Protein AF-A0A2P4SRF9-F1 (afdb_monomer)

Foldseek 3Di:
DDFDDDPQATWDDPDPFKIKTFDAWDDWDQDPVRFIKTKTKIFIDGNVNVVDVVDDDDDDPPDPPRDIDIDIDTPVCCCVGHVVNVPPPDCPPDPPPPDDDPDPDPPPPDPVNVVVVVVVVVVVVVVVVCCVVVVPDPPPPDDD

Sequence (144 aa):
MVNERREGGLLVHLGPQLQAYPQELLRQRRGPDGTPEYLVRWRVVGAEERAVDSGGGGGSSAGLRSESVAMWLSAEEVRAGCPALLGGGEQVGTQVKEERAPGPPPAPPDEASLLEMKADVGSLVRRAGRQLAGGGTPASSVLN

Organism: Bambusicola thoracicus (NCBI:txid9083)

InterPro domains:
  IPR045093 Cullin [PTHR22771] (1-144)
  IPR055486 CUL7/CUL9, N-terminal domain [PF23168] (6-94)

Solvent-accessible surface area (backbone atoms only — not comparable to full-atom values): 9146 Å² total; per-residue (Å²): 136,85,64,58,78,62,94,69,31,45,36,42,74,81,48,101,51,32,37,29,39,73,72,46,72,77,48,77,48,68,45,99,87,66,48,55,28,35,31,35,33,24,44,46,45,48,56,71,65,59,57,54,80,75,51,93,75,97,74,77,100,72,77,80,74,69,52,66,51,74,47,79,36,46,56,65,54,41,55,74,30,33,42,64,66,72,69,65,82,80,75,91,72,70,85,73,82,69,85,67,73,93,62,76,73,79,73,75,80,50,72,66,62,53,50,50,52,50,53,50,51,53,50,50,54,53,50,52,50,48,53,64,72,59,63,68,69,86,77,78,87,77,90,133

Secondary structure (DSSP, 8-state):
----EETTEE-EEEETTEEEEEEEEEEEEE-TTS-EEEEEEEEEEEHHHHHHTTS------------EEEEEEEHHHHHHH-HHHHH-----------------PPPPPPHHHHHHHHHHHHHHHHHHHHHHHT-S--------

Nearest PDB structures (foldseek):
  7z8b-assembly1_C  TM=8.773E-01  e=5.352E-05  Homo sapiens
  6grc-assembly1_A  TM=5.911E-01  e=3.925E-01  Thermochaetoides thermophila DSM 1495
  6grd-assembly1_A  TM=5.918E-01  e=7.854E-01  Thermochaetoides thermophila
  5cnq-assembly1_A  TM=5.887E-01  e=8.816E-01  Thermochaetoides thermophila

pLDDT: mean 71.49, std 18.8, range [35.03, 97.94]

Structure (mmCIF, N/CA/C/O backbone):
data_AF-A0A2P4SRF9-F1
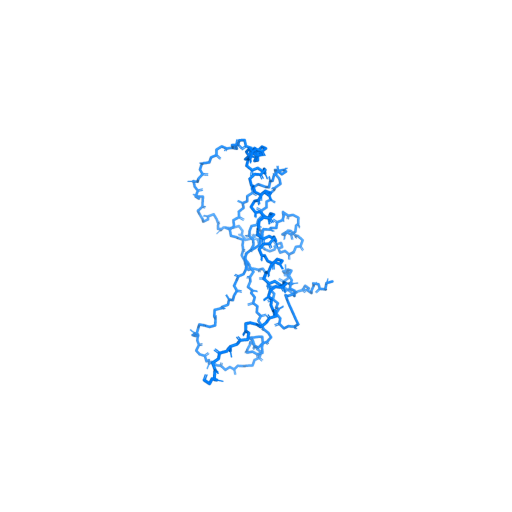#
_entry.id   AF-A0A2P4SRF9-F1
#
loop_
_atom_site.group_PDB
_atom_site.id
_atom_site.type_symbol
_atom_site.label_atom_id
_atom_site.label_alt_id
_atom_site.label_comp_id
_atom_site.label_asym_id
_atom_site.label_entity_id
_atom_site.label_seq_id
_atom_site.pdbx_PDB_ins_code
_atom_site.Cartn_x
_atom_site.Cartn_y
_atom_site.Cartn_z
_atom_site.occupancy
_atom_site.B_iso_or_equiv
_atom_site.auth_seq_id
_atom_site.auth_comp_id
_atom_site.auth_asym_id
_atom_site.auth_atom_id
_atom_site.pdbx_PDB_model_num
ATOM 1 N N . MET A 1 1 ? 0.823 12.781 -12.423 1.00 48.12 1 MET A N 1
ATOM 2 C CA . MET A 1 1 ? 0.972 11.339 -12.709 1.00 48.12 1 MET A CA 1
ATOM 3 C C . MET A 1 1 ? -0.036 11.003 -13.789 1.00 48.12 1 MET A C 1
ATOM 5 O O . MET A 1 1 ? -1.210 11.263 -13.577 1.00 48.12 1 MET A O 1
ATOM 9 N N . VAL A 1 2 ? 0.427 10.589 -14.967 1.00 43.88 2 VAL A N 1
ATOM 10 C CA . VAL A 1 2 ? -0.423 10.337 -16.141 1.00 43.88 2 VAL A CA 1
ATOM 11 C C . VAL A 1 2 ? -0.725 8.843 -16.152 1.00 43.88 2 VAL A C 1
ATOM 13 O O . VAL A 1 2 ? 0.177 8.038 -16.346 1.00 43.88 2 VAL A O 1
ATOM 16 N N . ASN A 1 3 ? -1.957 8.467 -15.836 1.00 50.22 3 ASN A N 1
ATOM 17 C CA . ASN A 1 3 ? -2.438 7.093 -15.908 1.00 50.22 3 ASN A CA 1
ATOM 18 C C . ASN A 1 3 ? -3.067 6.871 -17.287 1.00 50.22 3 ASN A C 1
ATOM 20 O O . ASN A 1 3 ? -4.187 7.309 -17.551 1.00 50.22 3 ASN A O 1
ATOM 24 N N . GLU A 1 4 ? -2.334 6.225 -18.191 1.00 54.62 4 GLU A N 1
ATOM 25 C CA . GLU A 1 4 ? -2.852 5.888 -19.516 1.00 54.62 4 GLU A CA 1
ATOM 26 C C . GLU A 1 4 ? -3.842 4.717 -19.418 1.00 54.62 4 GLU A C 1
ATOM 28 O O . GLU A 1 4 ? -3.591 3.707 -18.765 1.00 54.62 4 GLU A O 1
ATOM 33 N N . ARG A 1 5 ? -5.009 4.852 -20.053 1.00 52.88 5 ARG A N 1
ATOM 34 C CA . ARG A 1 5 ? -6.042 3.809 -20.087 1.00 52.88 5 ARG A CA 1
ATOM 35 C C . ARG A 1 5 ? -5.819 2.931 -21.317 1.00 52.88 5 ARG A C 1
ATOM 37 O O . ARG A 1 5 ? -6.186 3.330 -22.419 1.00 52.88 5 ARG A O 1
ATOM 44 N N . ARG A 1 6 ? -5.263 1.731 -21.144 1.00 46.31 6 ARG A N 1
ATOM 45 C CA . ARG A 1 6 ? -5.311 0.665 -22.160 1.00 46.31 6 ARG A CA 1
ATOM 46 C C . ARG A 1 6 ? -6.173 -0.480 -21.629 1.00 46.31 6 ARG A C 1
ATOM 48 O O . ARG A 1 6 ? -6.000 -0.901 -20.494 1.00 46.31 6 ARG A O 1
ATOM 55 N N . GLU A 1 7 ? -7.131 -0.925 -22.441 1.00 51.47 7 GLU A N 1
ATOM 56 C CA . GLU A 1 7 ? -7.953 -2.129 -22.204 1.00 51.47 7 GLU A CA 1
ATOM 57 C C . GLU A 1 7 ? -8.781 -2.146 -20.902 1.00 51.47 7 GLU A C 1
ATOM 59 O O . GLU A 1 7 ? -9.029 -3.189 -20.309 1.00 51.47 7 GLU A O 1
ATOM 64 N N . GLY A 1 8 ? -9.267 -0.981 -20.461 1.00 55.38 8 GLY A N 1
ATOM 65 C CA . GLY A 1 8 ? -10.276 -0.899 -19.392 1.00 55.38 8 GLY A CA 1
ATOM 66 C C . GLY A 1 8 ? -9.751 -1.060 -17.959 1.00 55.38 8 GLY A C 1
ATOM 67 O O . GLY A 1 8 ? -10.557 -1.066 -17.028 1.00 55.38 8 GLY A O 1
ATOM 68 N N . GLY A 1 9 ? -8.428 -1.141 -17.777 1.00 62.22 9 GLY A N 1
ATOM 69 C CA . GLY A 1 9 ? -7.753 -1.123 -16.478 1.00 62.22 9 GLY A CA 1
ATOM 70 C C . GLY A 1 9 ? -6.883 0.123 -16.271 1.00 62.22 9 GLY A C 1
ATOM 71 O O . GLY A 1 9 ? -6.365 0.715 -17.219 1.00 62.22 9 GLY A O 1
ATOM 72 N N . LEU A 1 10 ? -6.7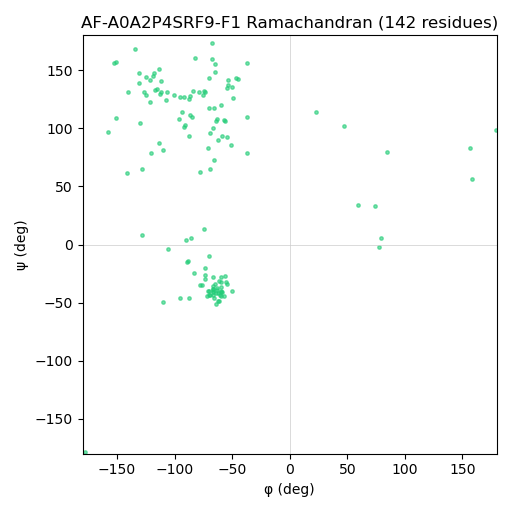25 0.533 -15.013 1.00 70.69 10 LEU A N 1
ATOM 73 C CA . LEU A 1 10 ? -5.836 1.608 -14.585 1.00 70.69 10 LEU A CA 1
ATOM 74 C C . LEU A 1 10 ? -4.396 1.134 -14.748 1.00 70.69 10 LEU A C 1
ATOM 76 O O . LEU A 1 10 ? -3.992 0.198 -14.079 1.00 70.69 10 LEU A O 1
ATOM 80 N N . LEU A 1 11 ? -3.611 1.781 -15.599 1.00 74.19 11 LEU A N 1
ATOM 81 C CA . LEU A 1 11 ? -2.176 1.535 -15.671 1.00 74.19 11 LEU A CA 1
ATOM 82 C C . LEU A 1 11 ? -1.460 2.439 -14.661 1.00 74.19 11 LEU A C 1
ATOM 84 O O . LEU A 1 11 ? -1.629 3.661 -14.690 1.00 74.19 11 LEU A O 1
ATOM 88 N N . VAL A 1 12 ? -0.653 1.852 -13.777 1.00 77.56 12 VAL A N 1
ATOM 89 C CA . VAL A 1 12 ? 0.148 2.601 -12.798 1.00 77.56 12 VAL A CA 1
ATOM 90 C C . VAL A 1 12 ? 1.614 2.558 -13.210 1.00 77.56 12 VAL A C 1
ATOM 92 O O . VAL A 1 12 ? 2.191 1.488 -13.372 1.00 77.56 12 VAL A O 1
ATOM 95 N N . HIS A 1 13 ? 2.240 3.722 -13.366 1.00 78.31 13 HIS A N 1
ATOM 96 C CA . HIS A 1 13 ? 3.672 3.822 -13.644 1.00 78.31 13 HIS A CA 1
ATOM 97 C C . HIS A 1 13 ? 4.441 3.816 -12.320 1.00 78.31 13 HIS A C 1
ATOM 99 O O . HIS A 1 13 ? 4.355 4.772 -11.553 1.00 78.31 13 HIS A O 1
ATOM 105 N N . LEU A 1 14 ? 5.184 2.739 -12.053 1.00 76.94 14 LEU A N 1
ATOM 106 C CA . LEU A 1 14 ? 6.036 2.600 -10.862 1.00 76.94 14 LEU A CA 1
ATOM 107 C C . LEU A 1 14 ? 7.448 3.166 -11.089 1.00 76.94 14 LEU A C 1
ATOM 109 O O . LEU A 1 14 ? 8.190 3.396 -10.140 1.00 76.94 14 LEU A O 1
ATOM 113 N N . GLY A 1 15 ? 7.816 3.416 -12.347 1.00 76.12 15 GLY A N 1
ATOM 114 C CA . GLY A 1 15 ? 9.070 4.048 -12.744 1.00 76.12 15 GLY A CA 1
ATOM 115 C C . GLY A 1 15 ? 9.147 4.241 -14.263 1.00 76.12 15 GLY A C 1
ATOM 116 O O . GLY A 1 15 ? 8.215 3.859 -14.974 1.00 76.12 15 GLY A O 1
ATOM 117 N N . PRO A 1 16 ? 10.256 4.792 -14.792 1.00 75.62 16 PRO A N 1
ATOM 118 C CA . PRO A 1 16 ? 10.419 5.077 -16.224 1.00 75.62 16 PRO A CA 1
ATOM 119 C C . PRO A 1 16 ? 10.221 3.861 -17.142 1.00 75.62 16 PRO A C 1
ATOM 121 O O . PRO A 1 16 ? 9.833 4.012 -18.295 1.00 75.62 16 PRO A O 1
ATOM 124 N N . GLN A 1 17 ? 10.473 2.657 -16.624 1.00 77.38 17 GLN A N 1
ATOM 125 C CA . GLN A 1 17 ? 10.387 1.395 -17.360 1.00 77.38 17 GLN A CA 1
ATOM 126 C C . GLN A 1 17 ? 9.528 0.337 -16.655 1.00 77.38 17 GLN A C 1
ATOM 128 O O . GLN A 1 17 ? 9.512 -0.809 -17.089 1.00 77.38 17 GLN A O 1
ATOM 133 N N . LEU A 1 18 ? 8.825 0.696 -15.577 1.00 79.81 18 LEU A N 1
ATOM 134 C CA . LEU A 1 18 ? 8.037 -0.241 -14.776 1.00 79.81 18 LEU A CA 1
ATOM 135 C C . LEU A 1 18 ? 6.585 0.207 -14.747 1.00 79.81 18 LEU A C 1
ATOM 137 O O . LEU A 1 18 ? 6.269 1.318 -14.314 1.00 79.81 18 LEU A O 1
ATOM 141 N N . GLN A 1 19 ? 5.702 -0.675 -15.194 1.00 81.69 19 GLN A N 1
ATOM 142 C CA . GLN A 1 19 ? 4.267 -0.443 -15.184 1.00 81.69 19 GLN A CA 1
ATOM 143 C C . GLN A 1 19 ? 3.575 -1.575 -14.447 1.00 81.69 19 GLN A C 1
ATOM 145 O O . GLN A 1 19 ? 3.977 -2.728 -14.556 1.00 81.69 19 GLN A O 1
ATOM 150 N N . ALA A 1 20 ? 2.520 -1.244 -13.722 1.00 86.00 20 ALA A N 1
ATOM 151 C CA . ALA A 1 20 ? 1.681 -2.198 -13.038 1.00 86.00 20 ALA A CA 1
ATOM 152 C C . ALA A 1 20 ? 0.270 -2.145 -13.613 1.00 86.00 20 A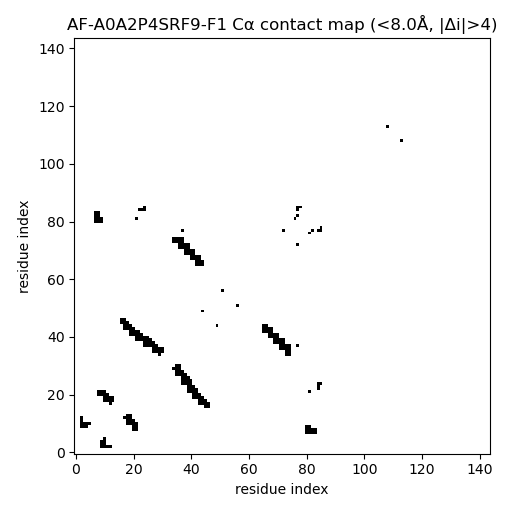LA A C 1
ATOM 154 O O . ALA A 1 20 ? -0.299 -1.061 -13.775 1.00 86.00 20 ALA A O 1
ATOM 155 N N . TYR A 1 21 ? -0.292 -3.314 -13.905 1.00 84.12 21 TYR A N 1
ATOM 156 C CA . TYR A 1 21 ? -1.682 -3.443 -14.328 1.00 84.12 21 TYR A CA 1
ATOM 157 C C . TYR A 1 21 ? -2.472 -4.311 -13.343 1.00 84.12 21 TYR A C 1
ATOM 159 O O . TYR A 1 21 ? -1.916 -5.257 -12.773 1.00 84.12 21 TYR A O 1
ATOM 167 N N . PRO A 1 22 ? -3.759 -4.000 -13.124 1.00 85.19 22 PRO A N 1
ATOM 168 C CA . PRO A 1 22 ? -4.603 -4.722 -12.193 1.00 85.19 22 PRO A CA 1
ATOM 169 C C . PRO A 1 22 ? -4.995 -6.054 -12.833 1.00 85.19 22 PRO A C 1
ATOM 171 O O . PRO A 1 22 ? -5.450 -6.095 -13.974 1.00 85.19 22 PRO A O 1
ATOM 174 N N . GLN A 1 23 ? -4.781 -7.147 -12.108 1.00 83.12 23 GLN A N 1
ATOM 175 C CA . GLN A 1 23 ? -4.962 -8.501 -12.624 1.00 83.12 23 GLN A CA 1
ATOM 176 C C . GLN A 1 23 ? -6.171 -9.194 -11.997 1.00 83.12 23 GLN A C 1
ATOM 178 O O . GLN A 1 23 ? -6.985 -9.763 -12.713 1.00 83.12 23 GLN A O 1
ATOM 183 N N . GLU A 1 24 ? -6.284 -9.173 -10.668 1.00 84.31 24 GLU A N 1
ATOM 184 C CA . GLU A 1 24 ? -7.349 -9.891 -9.962 1.00 84.31 24 GLU A CA 1
ATOM 185 C C . GLU A 1 24 ? -7.703 -9.240 -8.627 1.00 84.31 24 GLU A C 1
ATOM 187 O O . GLU A 1 24 ? -6.892 -8.551 -8.005 1.00 84.31 24 GLU A O 1
ATOM 192 N N . LEU A 1 25 ? -8.928 -9.491 -8.180 1.00 87.06 25 LEU A N 1
ATOM 193 C CA . LEU A 1 25 ? -9.430 -9.110 -6.869 1.00 87.06 25 LEU A CA 1
ATOM 194 C C . LEU A 1 25 ? -9.220 -10.291 -5.913 1.00 87.06 25 LEU A C 1
ATOM 196 O O . LEU A 1 25 ? -9.809 -11.351 -6.096 1.00 87.06 25 LEU A O 1
ATOM 200 N N . LEU A 1 26 ? -8.364 -10.125 -4.908 1.00 85.25 26 LEU A N 1
ATOM 201 C CA . LEU A 1 26 ? -7.975 -11.200 -3.992 1.00 85.25 26 LEU A CA 1
ATOM 202 C C . LEU A 1 26 ? -8.920 -11.340 -2.800 1.00 85.25 26 LEU A C 1
ATOM 204 O O . LEU A 1 26 ? -9.243 -12.449 -2.383 1.00 85.25 26 LEU A O 1
ATOM 208 N N . ARG A 1 27 ? -9.277 -10.214 -2.174 1.00 88.88 27 ARG A N 1
ATOM 209 C CA . ARG A 1 27 ? -10.053 -10.170 -0.925 1.00 88.88 27 ARG A CA 1
ATOM 210 C C . ARG A 1 27 ? -10.884 -8.899 -0.846 1.00 88.88 27 ARG A C 1
ATOM 212 O O . ARG A 1 27 ? -10.526 -7.882 -1.430 1.00 88.88 27 ARG A O 1
ATOM 219 N N . GLN A 1 28 ? -11.943 -8.950 -0.048 1.00 88.50 28 GLN A N 1
ATOM 220 C CA . GLN A 1 28 ? -12.746 -7.794 0.334 1.00 88.50 28 GLN A CA 1
ATOM 221 C C . GLN A 1 28 ? -12.745 -7.659 1.859 1.00 88.50 28 GLN A C 1
ATOM 223 O O . GLN A 1 28 ? -12.820 -8.660 2.572 1.00 88.50 28 GLN A O 1
ATOM 228 N N . ARG A 1 29 ? -12.685 -6.426 2.363 1.00 86.19 29 ARG A N 1
ATOM 229 C CA . ARG A 1 29 ? -12.896 -6.098 3.779 1.00 86.19 29 ARG A CA 1
ATOM 230 C C . ARG A 1 29 ? -13.813 -4.886 3.909 1.00 86.19 29 ARG A C 1
ATOM 232 O O . ARG A 1 29 ? -14.077 -4.195 2.928 1.00 86.19 29 ARG A O 1
ATOM 239 N N . ARG A 1 30 ? -14.291 -4.621 5.122 1.00 87.56 30 ARG A N 1
ATOM 240 C CA . ARG A 1 30 ? -14.880 -3.320 5.463 1.00 87.56 30 ARG A CA 1
ATOM 241 C C . ARG A 1 30 ? -13.795 -2.460 6.096 1.00 87.56 30 ARG A C 1
ATOM 243 O O . ARG A 1 30 ? -13.128 -2.923 7.021 1.00 87.56 30 ARG A O 1
ATOM 250 N N . GLY A 1 31 ? -13.598 -1.261 5.559 1.00 82.44 31 GLY A N 1
ATOM 251 C CA . GLY A 1 31 ? -12.733 -0.250 6.149 1.00 82.44 31 GLY A CA 1
ATOM 252 C C . GLY A 1 31 ? -13.303 0.270 7.477 1.00 82.44 31 GLY A C 1
ATOM 253 O O . GLY A 1 31 ? -14.434 -0.072 7.843 1.00 82.44 31 GLY A O 1
ATOM 254 N N . PRO A 1 32 ? -12.545 1.109 8.201 1.00 79.88 32 PRO A N 1
ATOM 255 C CA . PRO A 1 32 ? -12.965 1.693 9.480 1.00 79.88 32 PRO A CA 1
ATOM 256 C C . PRO A 1 32 ? -14.296 2.455 9.394 1.00 79.88 32 PRO A C 1
ATOM 258 O O . PRO A 1 32 ? -15.090 2.415 10.329 1.00 79.88 32 PRO A O 1
ATOM 261 N N . ASP A 1 33 ? -14.568 3.064 8.239 1.00 84.81 33 ASP A N 1
ATOM 262 C CA . ASP A 1 33 ? -15.782 3.841 7.967 1.00 84.81 33 ASP A CA 1
ATOM 263 C C . ASP A 1 33 ? -16.964 2.971 7.495 1.00 84.81 33 ASP A C 1
ATOM 265 O O . ASP A 1 33 ? -18.011 3.473 7.090 1.00 84.81 33 ASP A O 1
ATOM 269 N N . GLY A 1 34 ? -16.804 1.642 7.495 1.00 82.69 34 GLY A N 1
ATOM 270 C CA . GLY A 1 34 ? -17.805 0.688 7.012 1.00 82.69 34 GLY A CA 1
ATOM 271 C C . GLY A 1 34 ? -17.889 0.570 5.485 1.00 82.69 34 GLY A C 1
ATOM 272 O O . GLY A 1 34 ? -18.641 -0.268 4.979 1.00 82.69 34 GLY A O 1
ATOM 273 N N . THR A 1 35 ? -17.102 1.353 4.747 1.00 85.62 35 THR A N 1
ATOM 274 C CA . THR A 1 35 ? -17.001 1.289 3.286 1.00 85.62 35 THR A CA 1
ATOM 275 C C . THR A 1 35 ? -16.292 0.002 2.842 1.00 85.62 35 THR A C 1
ATOM 277 O O . THR A 1 35 ? -15.385 -0.484 3.524 1.00 85.62 35 THR A O 1
ATOM 280 N N . PRO A 1 36 ? -16.708 -0.624 1.726 1.00 86.44 36 PRO A N 1
ATOM 281 C CA . PRO A 1 36 ? -16.024 -1.802 1.217 1.00 86.44 36 PRO A CA 1
ATOM 282 C C . PRO A 1 36 ? -14.683 -1.415 0.584 1.00 86.44 36 PRO A C 1
ATOM 284 O O . PRO A 1 36 ? -14.604 -0.521 -0.262 1.00 86.44 36 PRO A O 1
ATOM 287 N N . GLU A 1 37 ? -13.642 -2.141 0.972 1.00 91.12 37 GLU A N 1
ATOM 288 C CA . GLU A 1 37 ? -12.307 -2.067 0.393 1.00 91.12 37 GLU A CA 1
ATOM 289 C C . GLU A 1 37 ? -11.938 -3.413 -0.221 1.00 91.12 37 GLU A C 1
ATOM 291 O O . GLU A 1 37 ? -12.314 -4.480 0.277 1.00 91.12 37 GLU A O 1
ATOM 296 N N . TYR A 1 38 ? -11.162 -3.360 -1.292 1.00 89.62 38 TYR A N 1
ATOM 297 C CA . TYR A 1 38 ? -10.804 -4.504 -2.105 1.00 89.62 38 TYR A CA 1
ATOM 298 C C . TYR A 1 38 ? -9.295 -4.598 -2.257 1.00 89.62 38 TYR A C 1
ATOM 300 O O . TYR A 1 38 ? -8.626 -3.626 -2.598 1.00 89.62 38 TYR A O 1
ATOM 308 N N . LEU A 1 39 ? -8.757 -5.788 -2.023 1.00 90.69 39 LEU A N 1
ATOM 309 C CA . LEU A 1 39 ? -7.360 -6.092 -2.270 1.00 90.69 39 LEU A CA 1
ATOM 310 C C . LEU A 1 39 ? -7.207 -6.479 -3.736 1.00 90.69 39 LEU A C 1
ATOM 312 O O . LEU A 1 39 ? -7.652 -7.551 -4.140 1.00 90.69 39 LEU A O 1
ATOM 316 N N . VAL A 1 40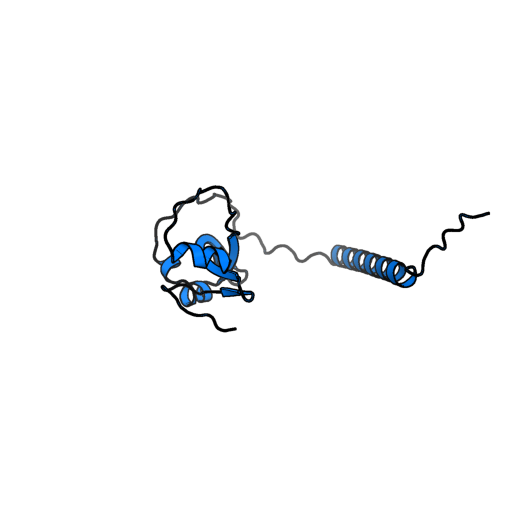 ? -6.568 -5.621 -4.520 1.00 89.44 40 VAL A N 1
ATOM 317 C CA . VAL A 1 40 ? -6.302 -5.861 -5.941 1.00 89.44 40 VAL A CA 1
ATOM 318 C C . VAL A 1 40 ? -4.856 -6.313 -6.101 1.00 89.44 40 VAL A C 1
ATOM 320 O O . VAL A 1 40 ? -3.946 -5.656 -5.593 1.00 89.44 40 VAL A O 1
ATOM 323 N N . ARG A 1 41 ? -4.635 -7.431 -6.801 1.00 88.56 41 ARG A N 1
ATOM 324 C CA . ARG A 1 41 ? -3.309 -7.873 -7.244 1.00 88.56 41 ARG A CA 1
ATOM 325 C C . ARG A 1 41 ? -2.960 -7.184 -8.550 1.00 88.56 41 ARG A C 1
ATOM 327 O O . ARG A 1 41 ? -3.732 -7.206 -9.505 1.00 88.56 41 ARG A O 1
ATOM 334 N N . TRP A 1 42 ? -1.760 -6.640 -8.593 1.00 88.25 42 TRP A N 1
ATOM 335 C CA . TRP A 1 42 ? -1.181 -5.947 -9.724 1.00 88.25 42 TRP A CA 1
ATOM 336 C C . TRP A 1 42 ? 0.019 -6.730 -10.217 1.00 88.25 42 TRP A C 1
ATOM 338 O O . TRP A 1 42 ? 0.857 -7.131 -9.408 1.00 88.25 42 TRP A O 1
ATOM 348 N N . ARG A 1 43 ? 0.125 -6.932 -11.529 1.00 84.50 43 ARG A N 1
ATOM 349 C CA . ARG A 1 43 ? 1.351 -7.464 -12.122 1.00 84.50 43 ARG A CA 1
ATOM 350 C C . ARG A 1 43 ? 2.244 -6.306 -12.527 1.00 84.50 43 ARG A C 1
ATOM 352 O O . ARG A 1 43 ? 1.797 -5.438 -13.273 1.00 84.50 43 ARG A O 1
ATOM 359 N N . VAL A 1 44 ? 3.488 -6.324 -12.064 1.00 85.06 44 VAL A N 1
ATOM 360 C CA . VAL A 1 44 ? 4.528 -5.404 -12.514 1.00 85.06 44 VAL A CA 1
ATOM 361 C C . VAL A 1 44 ? 5.192 -5.991 -13.754 1.00 85.06 44 VAL A C 1
ATOM 363 O O . VAL A 1 44 ? 5.610 -7.146 -13.753 1.00 85.06 44 VAL A O 1
ATOM 366 N N . VAL A 1 45 ? 5.268 -5.194 -14.813 1.00 81.12 45 VAL A N 1
ATOM 367 C CA . VAL A 1 45 ? 5.925 -5.539 -16.074 1.00 81.12 45 VAL A CA 1
ATOM 368 C C . VAL A 1 45 ? 6.961 -4.476 -16.402 1.00 81.12 45 VAL A C 1
ATOM 370 O O . VAL A 1 45 ? 6.673 -3.272 -16.395 1.00 81.12 45 VAL A O 1
ATOM 373 N N . GLY A 1 46 ? 8.176 -4.945 -16.683 1.00 79.00 46 GLY A N 1
ATOM 374 C CA . GLY A 1 46 ? 9.292 -4.125 -17.137 1.00 79.00 46 GLY A CA 1
ATOM 375 C C . GLY A 1 46 ? 9.253 -3.839 -18.639 1.00 79.00 46 GLY A C 1
ATOM 376 O O . GLY A 1 46 ? 8.606 -4.543 -19.414 1.00 79.00 46 GLY A O 1
ATOM 377 N N . ALA A 1 47 ? 9.977 -2.805 -19.069 1.00 67.38 47 ALA A N 1
ATOM 378 C CA . ALA A 1 47 ? 10.095 -2.434 -20.479 1.00 67.38 47 ALA A CA 1
ATOM 379 C C . ALA A 1 47 ? 10.703 -3.551 -21.351 1.00 67.38 47 ALA A C 1
ATOM 381 O O . ALA A 1 47 ? 10.302 -3.689 -22.504 1.00 67.38 47 ALA A O 1
ATOM 382 N N . GLU A 1 48 ? 11.615 -4.364 -20.806 1.00 62.16 48 GLU A N 1
ATOM 383 C CA . GLU A 1 48 ? 12.253 -5.470 -21.539 1.00 62.16 48 GLU A CA 1
ATOM 384 C C . GLU A 1 48 ? 11.283 -6.621 -21.837 1.00 62.16 48 GLU A C 1
ATOM 386 O O . GLU A 1 48 ? 11.265 -7.133 -22.952 1.00 62.16 48 GLU A O 1
ATOM 391 N N . GLU A 1 49 ? 10.404 -6.967 -20.892 1.00 61.38 49 GLU A N 1
ATOM 392 C CA . GLU A 1 49 ? 9.362 -7.990 -21.078 1.00 61.38 49 GLU A CA 1
ATOM 393 C C . GLU A 1 49 ? 8.345 -7.554 -22.149 1.00 61.38 49 GLU A C 1
ATOM 395 O O . GLU A 1 49 ? 7.903 -8.355 -22.968 1.00 61.38 49 GLU A O 1
ATOM 400 N N . ARG A 1 50 ? 8.071 -6.246 -22.244 1.00 59.50 50 ARG A N 1
ATOM 401 C CA . ARG A 1 50 ? 7.185 -5.670 -23.269 1.00 59.50 50 ARG A CA 1
ATOM 402 C C . ARG A 1 50 ? 7.714 -5.779 -24.700 1.00 59.50 50 ARG A C 1
ATOM 404 O O . ARG A 1 50 ? 6.916 -5.788 -25.637 1.00 59.50 50 ARG A O 1
ATOM 411 N N . ALA A 1 51 ? 9.035 -5.810 -24.880 1.00 55.84 51 ALA A N 1
ATOM 412 C CA . ALA A 1 51 ? 9.649 -5.932 -26.200 1.00 55.84 51 ALA A CA 1
ATOM 413 C C . ALA A 1 51 ? 9.506 -7.354 -26.772 1.00 55.84 51 ALA A C 1
ATOM 415 O O . ALA A 1 51 ? 9.452 -7.522 -27.990 1.00 55.84 51 ALA A O 1
ATOM 416 N N . VAL A 1 52 ? 9.388 -8.362 -25.903 1.00 54.06 52 VAL A N 1
ATOM 417 C CA . VAL A 1 52 ? 9.279 -9.780 -26.279 1.00 54.06 52 VAL A CA 1
ATOM 418 C C . VAL A 1 52 ? 7.877 -10.124 -26.801 1.00 54.06 52 VAL A C 1
ATOM 420 O O . VAL A 1 52 ? 7.751 -10.876 -27.763 1.00 54.06 52 VAL A O 1
ATOM 423 N N . ASP A 1 53 ? 6.822 -9.502 -26.266 1.00 53.09 53 ASP A N 1
ATOM 424 C CA . ASP A 1 53 ? 5.436 -9.703 -26.733 1.00 53.09 53 ASP A CA 1
ATOM 425 C C . ASP A 1 53 ? 5.143 -9.113 -28.132 1.00 53.09 53 ASP A C 1
ATOM 427 O O . ASP A 1 53 ? 4.091 -9.376 -28.712 1.00 53.09 53 ASP A O 1
ATOM 431 N N . SER A 1 54 ? 6.060 -8.322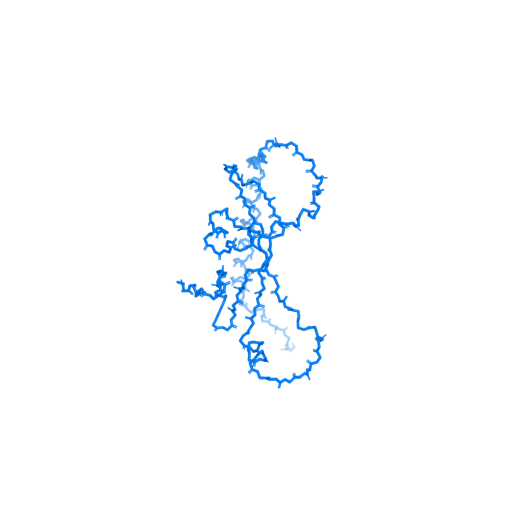 -28.707 1.00 55.03 54 SER A N 1
ATOM 432 C CA . SER A 1 54 ? 5.866 -7.664 -30.015 1.00 55.03 54 SER A CA 1
ATOM 433 C C . SER A 1 54 ? 6.654 -8.298 -31.173 1.00 55.03 54 SER A C 1
ATOM 435 O O . SER A 1 54 ? 6.500 -7.867 -32.316 1.00 55.03 54 SER A O 1
ATOM 437 N N . GLY A 1 55 ? 7.490 -9.312 -30.924 1.00 39.78 55 GLY A N 1
ATOM 438 C CA . GLY A 1 55 ? 8.333 -9.931 -31.951 1.00 39.78 55 GLY A CA 1
ATOM 439 C C . GLY A 1 55 ? 8.620 -11.394 -31.641 1.00 39.78 55 GLY A C 1
ATOM 440 O O . GLY A 1 55 ? 9.362 -11.702 -30.717 1.00 39.78 55 GLY A O 1
ATOM 441 N N . GLY A 1 56 ? 8.011 -12.292 -32.419 1.00 45.47 56 GLY A N 1
ATOM 442 C CA . GLY A 1 56 ? 8.010 -13.733 -32.183 1.00 45.47 56 GLY A CA 1
ATOM 443 C C . GLY A 1 56 ? 9.387 -14.360 -31.938 1.00 45.47 56 GLY A C 1
ATOM 444 O O . GLY A 1 56 ? 10.343 -14.134 -32.675 1.00 45.47 56 GLY A O 1
ATOM 445 N N . GLY A 1 57 ? 9.440 -15.230 -30.933 1.00 36.28 57 GLY A N 1
ATOM 446 C CA . GLY A 1 57 ? 10.578 -16.096 -30.652 1.00 36.28 57 GLY A CA 1
ATOM 447 C C . GLY A 1 57 ? 10.298 -16.945 -29.420 1.00 36.28 57 GLY A C 1
ATOM 448 O O . GLY A 1 57 ? 10.436 -16.476 -28.296 1.00 36.28 57 GLY A O 1
ATOM 449 N N . GLY A 1 58 ? 9.870 -18.192 -29.628 1.00 48.38 58 GLY A N 1
ATOM 450 C CA . GLY A 1 58 ? 9.675 -19.158 -28.551 1.00 48.38 58 GLY A CA 1
ATOM 451 C C . GLY A 1 58 ? 10.980 -19.398 -27.791 1.00 48.38 58 GLY A C 1
ATOM 452 O O . GLY A 1 58 ? 11.963 -19.857 -28.366 1.00 48.38 58 GLY A O 1
ATOM 453 N N . GLY A 1 59 ? 10.972 -19.104 -26.493 1.00 35.03 59 GLY A N 1
ATOM 454 C CA . GLY A 1 59 ? 12.117 -19.293 -25.613 1.00 35.03 59 GLY A CA 1
ATOM 455 C C . GLY A 1 59 ? 11.676 -19.388 -24.158 1.00 35.03 59 GLY A C 1
ATOM 456 O O . GLY A 1 59 ? 11.472 -18.377 -23.508 1.00 35.03 59 GLY A O 1
ATOM 457 N N . SER A 1 60 ? 11.535 -20.627 -23.683 1.00 39.22 60 SER A N 1
ATOM 458 C CA . SER A 1 60 ? 11.566 -21.069 -22.281 1.00 39.22 60 SER A CA 1
ATOM 459 C C . SER A 1 60 ? 10.741 -20.271 -21.255 1.00 39.22 60 SER A C 1
ATOM 461 O O . SER A 1 60 ? 11.183 -19.265 -20.704 1.00 39.22 60 SER A O 1
ATOM 463 N N . SER A 1 61 ? 9.575 -20.814 -20.886 1.00 45.81 61 SER A N 1
ATOM 464 C CA . SER A 1 61 ? 8.815 -20.429 -19.689 1.00 45.81 61 SER A CA 1
ATOM 465 C C . SER A 1 61 ? 9.544 -20.866 -18.404 1.00 45.81 61 SER A C 1
ATOM 467 O O . SER A 1 61 ? 9.083 -21.734 -17.662 1.00 45.81 61 SER A O 1
ATOM 469 N N . ALA A 1 62 ? 10.715 -20.293 -18.145 1.00 38.12 62 ALA A N 1
ATOM 470 C CA . ALA A 1 62 ? 11.518 -20.569 -16.965 1.00 38.12 62 ALA A CA 1
ATOM 471 C C . ALA A 1 62 ? 11.726 -19.275 -16.164 1.00 38.12 62 ALA A C 1
ATOM 473 O O . ALA A 1 62 ? 12.777 -18.650 -16.206 1.00 38.12 62 ALA A O 1
ATOM 474 N N . GLY A 1 63 ? 10.698 -18.890 -15.403 1.00 39.22 63 GLY A N 1
ATOM 475 C CA . GLY A 1 63 ? 10.911 -18.263 -14.097 1.00 39.22 63 GLY A CA 1
ATOM 476 C C . GLY A 1 63 ? 11.408 -16.816 -14.038 1.00 39.22 63 GLY A C 1
ATOM 477 O O . GLY A 1 63 ? 12.067 -16.474 -13.057 1.00 39.22 63 GLY A O 1
ATOM 478 N N . LEU A 1 64 ? 11.047 -15.933 -14.975 1.00 42.72 64 LEU A N 1
ATOM 479 C CA . LEU A 1 64 ? 10.972 -14.509 -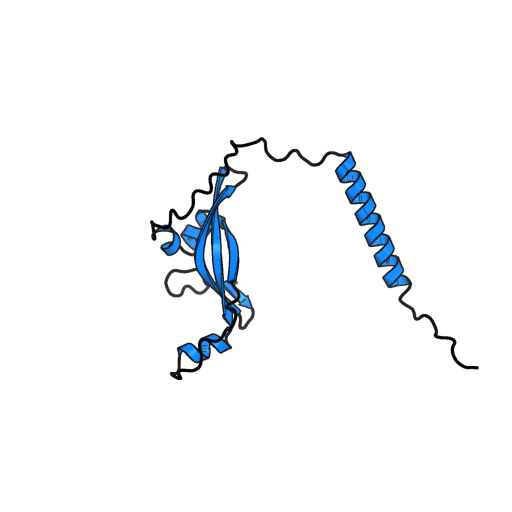14.625 1.00 42.72 64 LEU A CA 1
ATOM 480 C C . LEU A 1 64 ? 9.824 -14.383 -13.628 1.00 42.72 64 LEU A C 1
ATOM 482 O O . LEU A 1 64 ? 8.655 -14.479 -13.995 1.00 42.72 64 LEU A O 1
ATOM 486 N N . ARG A 1 65 ? 10.158 -14.302 -12.339 1.00 53.09 65 ARG A N 1
ATOM 487 C CA . ARG A 1 65 ? 9.186 -14.076 -11.271 1.00 53.09 65 ARG A CA 1
ATOM 488 C C . ARG A 1 65 ? 8.496 -12.751 -11.576 1.00 53.09 65 ARG A C 1
ATOM 490 O O . ARG A 1 65 ? 9.040 -11.711 -11.235 1.00 53.09 65 ARG A O 1
ATOM 497 N N . SER A 1 66 ? 7.354 -12.783 -12.264 1.00 59.22 66 SER A N 1
ATOM 498 C CA . SER A 1 66 ? 6.531 -11.599 -12.481 1.00 59.22 66 SER A CA 1
ATOM 499 C C . SER A 1 66 ? 6.218 -11.035 -11.102 1.00 59.22 66 SER A C 1
ATOM 501 O O . SER A 1 66 ? 5.480 -11.656 -10.333 1.00 59.22 66 SER A O 1
ATOM 503 N N . GLU A 1 67 ? 6.854 -9.925 -10.742 1.00 76.31 67 GLU A N 1
ATOM 504 C CA . GLU A 1 67 ? 6.673 -9.340 -9.424 1.00 76.31 67 GLU A CA 1
ATOM 505 C C . GLU A 1 67 ? 5.227 -8.859 -9.336 1.00 76.31 67 GLU A C 1
ATOM 507 O O . GLU A 1 67 ? 4.763 -8.036 -10.127 1.00 76.31 67 GLU A O 1
ATOM 512 N N . SER A 1 68 ? 4.469 -9.445 -8.414 1.00 80.88 68 SER A N 1
ATOM 513 C CA . SER A 1 68 ? 3.092 -9.047 -8.168 1.00 80.88 68 SER A CA 1
ATOM 514 C C . SER A 1 68 ? 3.014 -8.280 -6.861 1.00 80.88 68 SER A C 1
ATOM 516 O O . SER A 1 68 ? 3.495 -8.766 -5.837 1.00 80.88 68 SER A O 1
ATOM 518 N N . VAL A 1 69 ? 2.360 -7.123 -6.878 1.00 86.94 69 VAL A N 1
ATOM 519 C CA . VAL A 1 69 ? 2.073 -6.333 -5.677 1.00 86.94 69 VAL A CA 1
ATOM 520 C C . VAL A 1 69 ? 0.574 -6.336 -5.419 1.00 86.94 69 VAL A C 1
ATOM 522 O O . VAL A 1 69 ? -0.220 -6.276 -6.352 1.00 86.94 69 VAL A O 1
ATOM 525 N N . ALA A 1 70 ? 0.161 -6.429 -4.159 1.00 89.31 70 ALA A N 1
ATOM 526 C CA . ALA A 1 70 ? -1.244 -6.353 -3.782 1.00 89.31 70 ALA A CA 1
ATOM 527 C C . ALA A 1 70 ? -1.501 -5.060 -3.003 1.00 89.31 70 ALA A C 1
ATOM 529 O O . ALA A 1 70 ? -0.767 -4.750 -2.065 1.00 89.31 70 ALA A O 1
ATOM 530 N N . MET A 1 71 ? -2.533 -4.311 -3.388 1.00 89.75 71 MET A N 1
ATOM 531 C CA . MET A 1 71 ? -2.895 -3.040 -2.756 1.00 89.75 71 MET A CA 1
ATOM 532 C C . MET A 1 71 ? -4.380 -3.007 -2.420 1.00 89.75 71 MET A C 1
ATOM 534 O O . MET A 1 71 ? -5.211 -3.464 -3.206 1.00 89.75 71 MET A O 1
ATOM 538 N N . TRP A 1 72 ? -4.698 -2.469 -1.245 1.00 91.69 72 TRP A N 1
ATOM 539 C CA . TRP A 1 72 ? -6.074 -2.188 -0.854 1.00 91.69 72 TRP A CA 1
ATOM 540 C C . TRP A 1 72 ? -6.539 -0.903 -1.520 1.00 91.69 72 TRP A C 1
ATOM 542 O O . TRP A 1 72 ? -5.837 0.101 -1.471 1.00 91.69 72 TRP A O 1
ATOM 552 N N . LEU A 1 73 ? -7.716 -0.960 -2.128 1.00 88.81 73 LEU A N 1
ATOM 553 C CA . LEU A 1 73 ? -8.365 0.155 -2.798 1.00 88.81 73 LEU A CA 1
ATOM 554 C C . LEU A 1 73 ? -9.810 0.255 -2.327 1.00 88.81 73 LEU A C 1
ATOM 556 O O . LEU A 1 73 ? -10.454 -0.757 -2.039 1.00 88.81 73 LEU A O 1
ATOM 560 N N . SER A 1 74 ? -10.331 1.471 -2.274 1.00 87.69 74 SER A N 1
ATOM 561 C CA . SER A 1 74 ? -11.746 1.710 -2.010 1.00 87.69 74 SER A CA 1
ATOM 562 C C . SER A 1 74 ? -12.628 1.211 -3.161 1.00 87.69 74 SER A C 1
ATOM 564 O O . SER A 1 74 ? -12.191 1.072 -4.308 1.00 87.69 74 SER A O 1
ATOM 566 N N . ALA A 1 75 ? -13.911 0.978 -2.874 1.00 85.56 75 ALA A N 1
ATOM 567 C CA . ALA A 1 75 ? -14.922 0.670 -3.891 1.00 85.56 75 ALA A CA 1
ATOM 568 C C . ALA A 1 75 ? -14.919 1.660 -5.069 1.00 85.56 75 ALA A C 1
ATOM 570 O O . ALA A 1 75 ? -15.075 1.258 -6.224 1.00 85.56 75 ALA A O 1
ATOM 571 N N . GLU A 1 76 ? -14.741 2.949 -4.779 1.00 86.81 76 GLU A N 1
ATOM 572 C CA . GLU A 1 76 ? -14.747 4.006 -5.787 1.00 86.81 76 GLU A CA 1
ATOM 573 C C . GLU A 1 76 ? -13.514 3.930 -6.689 1.00 86.81 76 GLU A C 1
ATOM 575 O O . GLU A 1 76 ? -13.646 4.002 -7.912 1.00 86.81 76 GLU A O 1
ATOM 580 N N . GLU A 1 77 ? -12.335 3.699 -6.109 1.00 86.31 77 GLU A N 1
ATOM 581 C CA . GLU A 1 77 ? -11.080 3.543 -6.850 1.00 86.31 77 GLU A CA 1
ATOM 582 C C . GLU A 1 77 ? -11.098 2.307 -7.750 1.00 86.31 77 GLU A C 1
ATOM 584 O O . GLU A 1 77 ? -10.680 2.385 -8.907 1.00 86.31 77 GLU A O 1
ATOM 589 N N . VAL A 1 78 ? -11.633 1.179 -7.272 1.00 85.75 78 VAL A N 1
ATOM 590 C CA . VAL A 1 78 ? -11.767 -0.028 -8.102 1.00 85.75 78 VAL A CA 1
ATOM 591 C C . VAL A 1 78 ? -12.765 0.201 -9.234 1.00 85.75 78 VAL A C 1
ATOM 593 O O . VAL A 1 78 ? -12.474 -0.135 -10.381 1.00 85.75 78 VAL A O 1
ATOM 596 N N . ARG A 1 79 ? -13.908 0.841 -8.963 1.00 83.25 79 ARG A N 1
ATOM 597 C CA . ARG A 1 79 ? -14.896 1.176 -10.000 1.00 83.25 79 ARG A CA 1
ATOM 598 C C . ARG A 1 79 ? -14.343 2.151 -11.042 1.00 83.25 79 ARG A C 1
ATOM 600 O O . ARG A 1 79 ? -14.678 2.035 -12.219 1.00 83.25 79 ARG A O 1
ATOM 607 N N . ALA A 1 80 ? -13.525 3.116 -10.629 1.00 83.88 80 ALA A N 1
ATOM 608 C CA . ALA A 1 80 ? -12.926 4.098 -11.528 1.00 83.88 80 ALA A CA 1
ATOM 609 C C . ALA A 1 80 ? -11.730 3.535 -12.310 1.00 83.88 80 ALA A C 1
ATOM 611 O O . ALA A 1 80 ? -11.502 3.926 -13.457 1.00 83.88 80 ALA A O 1
ATOM 612 N N . GLY A 1 81 ? -10.955 2.652 -11.682 1.00 80.56 81 GLY A N 1
ATOM 613 C CA . GLY A 1 81 ? -9.697 2.156 -12.215 1.00 80.56 81 GLY A CA 1
ATOM 614 C C . GLY A 1 81 ? -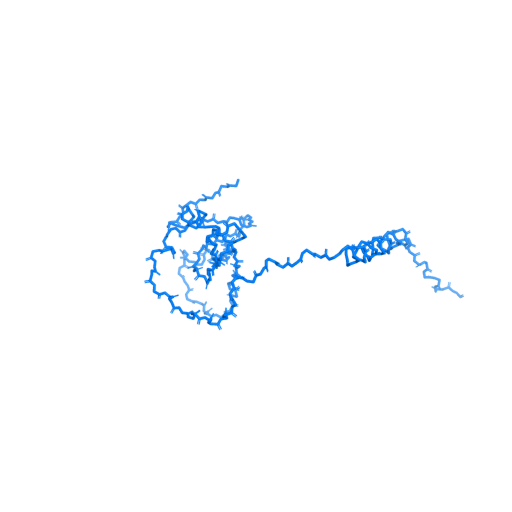9.818 0.834 -12.962 1.00 80.56 81 GLY A C 1
ATOM 615 O O . GLY A 1 81 ? -9.259 0.691 -14.040 1.00 80.56 81 GLY A O 1
ATOM 616 N N . CYS A 1 82 ? -10.530 -0.142 -12.415 1.00 81.31 82 CYS A N 1
ATOM 617 C CA . CYS A 1 82 ? -10.617 -1.492 -12.972 1.00 81.31 82 CYS A CA 1
ATOM 618 C C . CYS A 1 82 ? -12.035 -2.072 -12.827 1.00 81.31 82 CYS A C 1
ATOM 620 O O . CYS A 1 82 ? -12.222 -3.122 -12.208 1.00 81.31 82 CYS A O 1
ATOM 622 N N . PRO A 1 83 ? -13.052 -1.429 -13.438 1.00 77.44 83 PRO A N 1
ATOM 623 C CA . PRO A 1 83 ? -14.445 -1.870 -13.337 1.00 77.44 83 PRO A CA 1
ATOM 624 C C . PRO A 1 83 ? -14.664 -3.292 -13.870 1.00 77.44 83 PRO A C 1
ATOM 626 O O . PRO A 1 83 ? -15.551 -3.994 -13.391 1.00 77.44 83 PRO A O 1
ATOM 629 N N . ALA A 1 84 ? -13.837 -3.745 -14.818 1.00 77.94 84 ALA A N 1
ATOM 630 C CA . ALA A 1 84 ? -13.900 -5.100 -15.363 1.00 77.94 84 ALA A CA 1
ATOM 631 C C . ALA A 1 84 ? -13.661 -6.186 -14.296 1.00 77.94 84 ALA A C 1
ATOM 633 O O . ALA A 1 84 ? -14.266 -7.253 -14.368 1.00 77.94 84 ALA A O 1
ATOM 634 N N . LEU A 1 85 ? -12.848 -5.900 -13.270 1.00 76.25 85 LEU A N 1
ATOM 635 C CA . LEU A 1 85 ? -12.569 -6.846 -12.184 1.00 76.25 85 LEU A CA 1
ATOM 636 C C . LEU A 1 85 ? -13.749 -7.015 -11.217 1.00 76.25 85 LEU A C 1
ATOM 638 O O . LEU A 1 85 ? -13.819 -8.020 -10.519 1.00 76.25 85 LEU A O 1
ATOM 642 N N . LEU A 1 86 ? -14.687 -6.060 -11.190 1.00 73.75 86 LEU A N 1
ATOM 643 C CA . LEU A 1 86 ? -15.911 -6.146 -10.386 1.00 73.75 86 LEU A CA 1
ATOM 644 C C . LEU A 1 86 ? -17.022 -6.948 -11.085 1.00 73.75 86 LEU A C 1
ATOM 646 O O . LEU A 1 86 ? -17.912 -7.459 -10.412 1.00 73.75 86 LEU A O 1
ATOM 650 N N . GLY A 1 87 ? -16.992 -7.039 -12.422 1.00 60.12 87 GLY A N 1
ATOM 651 C CA . GLY A 1 87 ? -18.029 -7.686 -13.238 1.00 60.12 87 GLY A CA 1
ATOM 652 C C . GLY A 1 87 ? -17.822 -9.184 -13.487 1.00 60.12 87 GLY A C 1
ATOM 653 O O . GLY A 1 87 ? -18.766 -9.867 -13.878 1.00 60.12 87 GLY A O 1
ATOM 654 N N . GLY A 1 88 ? -16.618 -9.709 -13.239 1.00 56.34 88 GLY A N 1
ATOM 655 C CA . GLY A 1 88 ? -16.304 -11.141 -13.283 1.00 56.34 88 GLY A CA 1
ATOM 656 C C . GLY A 1 88 ? -16.784 -11.861 -12.025 1.00 56.34 88 GLY A C 1
ATOM 657 O O . GLY A 1 88 ? -15.980 -12.349 -11.233 1.00 56.34 88 GLY A O 1
ATOM 658 N N . GLY A 1 89 ? -18.096 -11.861 -11.795 1.00 53.19 89 GLY A N 1
ATOM 659 C CA . GLY A 1 89 ? -18.713 -12.621 -10.719 1.00 53.19 89 GLY A CA 1
ATOM 660 C C . GLY A 1 89 ? -18.507 -14.110 -10.960 1.00 53.19 89 GLY A C 1
ATOM 661 O O . GLY A 1 89 ? -19.119 -14.637 -11.869 1.00 53.19 89 GLY A O 1
ATOM 662 N N . GLU A 1 90 ? -17.606 -14.726 -10.189 1.00 45.25 90 GLU A N 1
ATOM 663 C CA . GLU A 1 90 ? -17.563 -16.144 -9.770 1.00 45.25 90 GLU A CA 1
ATOM 664 C C . GLU A 1 90 ? -16.130 -16.545 -9.373 1.00 45.25 90 GLU A C 1
ATOM 666 O O . GLU A 1 90 ? -15.553 -17.503 -9.870 1.00 45.25 90 GLU A O 1
ATOM 671 N N . GLN A 1 91 ? -15.537 -15.830 -8.415 1.00 46.50 91 GLN A N 1
ATOM 672 C CA . GLN A 1 91 ? -14.587 -16.449 -7.486 1.00 46.50 91 GLN A CA 1
ATOM 673 C C . GLN A 1 91 ? -15.012 -16.111 -6.059 1.00 46.50 91 GLN A C 1
ATOM 675 O O . GLN A 1 91 ? -14.322 -15.451 -5.288 1.00 46.50 91 GLN A O 1
ATOM 680 N N . VAL A 1 92 ? -16.190 -16.631 -5.697 1.00 46.69 92 VAL A N 1
ATOM 681 C CA . VAL A 1 92 ? -16.484 -17.069 -4.326 1.00 46.69 92 VAL A CA 1
ATOM 682 C C . VAL A 1 92 ? -15.565 -18.264 -4.056 1.00 46.69 92 VAL A C 1
ATOM 684 O O . VAL A 1 92 ? -15.955 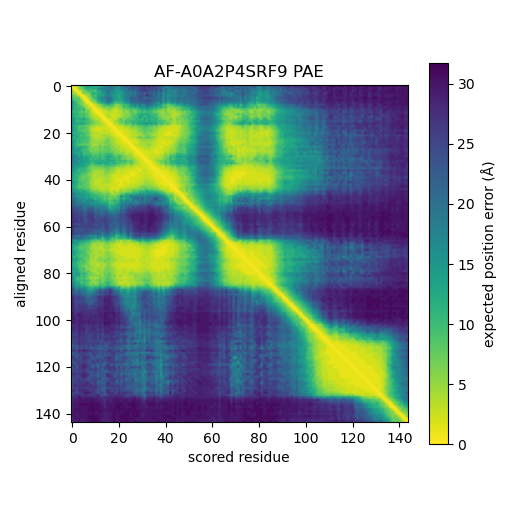-19.423 -4.096 1.00 46.69 92 VAL A O 1
ATOM 687 N N . GLY A 1 93 ? -14.282 -17.974 -3.885 1.00 42.75 93 GLY A N 1
ATOM 688 C CA . GLY A 1 93 ? -13.244 -18.946 -3.601 1.00 42.75 93 GLY A CA 1
ATOM 689 C C . GLY A 1 93 ? -12.724 -18.685 -2.207 1.00 42.75 93 GLY A C 1
ATOM 690 O O . GLY A 1 93 ? -11.731 -17.992 -2.032 1.00 42.75 93 GLY A O 1
ATOM 691 N N . THR A 1 94 ? -13.386 -19.287 -1.223 1.00 38.97 94 THR A N 1
ATOM 692 C CA . THR A 1 94 ? -13.019 -19.264 0.197 1.00 38.97 94 THR A CA 1
ATOM 693 C C . THR A 1 94 ? -13.539 -18.034 0.937 1.00 38.97 94 THR A C 1
ATOM 695 O O . THR A 1 94 ? -12.812 -17.118 1.317 1.00 38.97 94 THR A O 1
ATOM 698 N N . GLN A 1 95 ? -14.827 -18.107 1.282 1.00 41.44 95 GLN A N 1
ATOM 699 C CA . GLN A 1 95 ? -15.218 -17.766 2.643 1.00 41.44 95 GLN A CA 1
ATOM 700 C C . GLN A 1 95 ? -14.319 -18.564 3.598 1.00 41.44 95 GLN A C 1
ATOM 702 O O . GLN A 1 95 ? -14.664 -19.666 4.023 1.00 41.44 95 GLN A O 1
ATOM 707 N N . VAL A 1 96 ? -13.133 -18.036 3.921 1.00 40.03 96 VAL A N 1
ATOM 708 C CA . VAL A 1 96 ? -12.503 -18.404 5.180 1.00 40.03 96 VAL A CA 1
ATOM 709 C C . VAL A 1 96 ? -13.416 -17.749 6.186 1.00 40.03 96 VAL A C 1
ATOM 711 O O . VAL A 1 96 ? -13.378 -16.545 6.416 1.00 40.03 96 VAL A O 1
ATOM 714 N N . LYS A 1 97 ? -14.332 -18.572 6.676 1.00 42.78 97 LYS A N 1
ATOM 715 C CA . LYS A 1 97 ? -14.802 -18.582 8.044 1.00 42.78 97 LYS A CA 1
ATOM 716 C C . LYS A 1 97 ? -13.617 -18.281 8.972 1.00 42.78 97 LYS A C 1
ATOM 718 O O . LYS A 1 97 ? -13.032 -19.177 9.560 1.00 42.78 97 LYS A O 1
ATOM 723 N N . GLU A 1 98 ? -13.247 -17.017 9.070 1.00 46.34 98 GLU A N 1
ATOM 724 C CA . GLU A 1 98 ? -12.765 -16.438 10.305 1.00 46.34 98 GLU A CA 1
ATOM 725 C C . GLU A 1 98 ? -13.866 -15.484 10.742 1.00 46.34 98 GLU A C 1
ATOM 727 O O . GLU A 1 98 ? -13.925 -14.293 10.442 1.00 46.34 98 GLU A O 1
ATOM 732 N N . GLU A 1 99 ? -14.846 -16.126 11.362 1.00 50.53 99 GLU A N 1
ATOM 733 C CA . GLU A 1 99 ? -15.625 -15.553 12.431 1.00 50.53 99 GLU A CA 1
ATOM 734 C C . GLU A 1 99 ? -14.722 -14.683 13.310 1.00 50.53 99 GLU A C 1
ATOM 736 O O . GLU A 1 99 ? -13.925 -15.165 14.107 1.00 50.53 99 GLU A O 1
ATOM 741 N N . ARG A 1 100 ? -14.926 -13.379 13.235 1.00 42.09 100 ARG A N 1
ATOM 742 C CA . ARG A 1 100 ? -15.246 -12.670 14.458 1.00 42.09 100 ARG A CA 1
ATOM 743 C C . ARG A 1 100 ? -16.309 -11.654 14.096 1.00 42.09 100 ARG A C 1
ATOM 745 O O . ARG A 1 100 ? -16.184 -10.942 13.101 1.00 42.09 100 ARG A O 1
ATOM 752 N N . ALA A 1 101 ? -17.375 -11.620 14.893 1.00 52.81 101 ALA A N 1
ATOM 753 C CA . ALA A 1 101 ? -18.267 -10.469 15.003 1.00 52.81 101 ALA A CA 1
ATOM 754 C C . ALA A 1 101 ? -17.459 -9.161 14.911 1.00 52.81 101 ALA A C 1
ATOM 756 O O . ALA A 1 101 ? -16.272 -9.206 15.241 1.00 52.81 101 ALA A O 1
ATOM 757 N N . PRO A 1 102 ? -18.048 -8.014 14.516 1.00 50.34 102 PRO A N 1
ATOM 758 C CA . PRO A 1 102 ? -17.373 -6.727 14.646 1.00 50.34 102 PRO A CA 1
ATOM 759 C C . PRO A 1 102 ? -16.959 -6.569 16.111 1.00 50.34 102 PRO A C 1
ATOM 761 O O . PRO A 1 102 ? -17.746 -6.192 16.975 1.00 50.34 102 PRO A O 1
ATOM 764 N N . GLY A 1 103 ? -15.732 -6.988 16.404 1.00 55.41 103 GLY A N 1
ATOM 765 C CA . GLY A 1 103 ? -15.098 -6.772 17.673 1.00 55.41 103 GLY A CA 1
ATOM 766 C C . GLY A 1 103 ? -14.925 -5.269 17.774 1.00 55.41 103 GLY A C 1
ATOM 767 O O . GLY A 1 103 ? -14.762 -4.612 16.737 1.00 55.41 103 GLY A O 1
ATOM 768 N N . PRO A 1 104 ? -14.975 -4.715 18.989 1.00 63.84 104 PRO A N 1
ATOM 769 C CA . PRO A 1 104 ? -14.630 -3.322 19.196 1.00 63.84 104 PRO A CA 1
ATOM 770 C C . PRO A 1 104 ? -13.345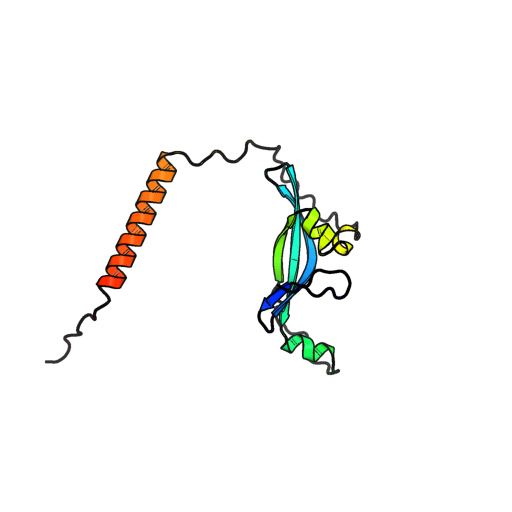 -2.996 18.423 1.00 63.84 104 PRO A C 1
ATOM 772 O O . PRO A 1 104 ? -12.464 -3.867 18.349 1.00 63.84 104 PRO A O 1
ATOM 775 N N . PRO A 1 105 ? -13.232 -1.790 17.832 1.00 66.88 105 PRO A N 1
ATOM 776 C CA . PRO A 1 105 ? -11.981 -1.362 17.221 1.00 66.88 105 PRO A CA 1
ATOM 777 C C . PRO A 1 105 ? -10.832 -1.658 18.194 1.00 66.88 105 PRO A C 1
ATOM 779 O O . PRO A 1 105 ? -11.050 -1.570 19.411 1.00 66.88 105 PRO A O 1
ATOM 782 N N . PRO A 1 106 ? -9.649 -2.065 17.692 1.00 70.06 106 PRO A N 1
ATOM 783 C CA . PRO A 1 106 ? -8.520 -2.367 18.559 1.00 70.06 106 PRO A CA 1
ATOM 784 C C . PRO A 1 106 ? -8.356 -1.207 19.534 1.00 70.06 106 PRO A C 1
ATOM 786 O O . PRO A 1 106 ? -8.352 -0.044 19.119 1.00 70.06 106 PRO A O 1
ATOM 789 N N . ALA A 1 107 ? -8.337 -1.534 20.828 1.00 78.25 107 ALA A N 1
ATOM 790 C CA . ALA A 1 107 ? -8.244 -0.521 21.861 1.00 78.25 107 ALA A CA 1
ATOM 791 C C . ALA A 1 107 ? -7.024 0.361 21.559 1.00 78.25 107 ALA A C 1
ATOM 793 O O . ALA A 1 107 ? -5.985 -0.175 21.150 1.00 78.25 107 ALA A O 1
ATOM 794 N N . PRO A 1 108 ? -7.145 1.692 21.703 1.00 79.19 108 PRO A N 1
ATOM 795 C CA . PRO A 1 108 ? -5.997 2.561 21.527 1.00 79.19 108 PRO A CA 1
ATOM 796 C C . PRO A 1 108 ? -4.867 2.069 22.443 1.00 79.19 108 PRO A C 1
ATOM 798 O O . PRO A 1 108 ? -5.157 1.612 23.555 1.00 79.19 108 PRO A O 1
ATOM 801 N N . PRO A 1 109 ? -3.604 2.116 21.981 1.00 77.50 109 PRO A N 1
ATOM 802 C CA . PRO A 1 109 ? -2.479 1.750 22.827 1.00 77.50 109 PRO A CA 1
ATOM 803 C C . PRO A 1 109 ? -2.548 2.585 24.103 1.00 77.50 109 PRO A C 1
ATOM 805 O O . PRO A 1 109 ? -2.825 3.786 24.053 1.00 77.50 109 PRO A O 1
ATOM 808 N N . ASP A 1 110 ? -2.353 1.934 25.243 1.00 89.31 110 ASP A N 1
ATOM 809 C CA . ASP A 1 110 ? -2.401 2.621 26.520 1.00 89.31 110 ASP A CA 1
ATOM 810 C C . ASP A 1 110 ? -1.254 3.643 26.625 1.00 89.31 110 ASP A C 1
ATOM 812 O O . ASP A 1 110 ? -0.211 3.536 25.972 1.00 89.31 110 ASP A O 1
ATOM 816 N N . GLU A 1 111 ? -1.462 4.661 27.458 1.00 89.62 111 GLU A N 1
ATOM 817 C CA . GLU A 1 111 ? -0.496 5.740 27.685 1.00 89.62 111 GLU A CA 1
ATOM 818 C C . GLU A 1 111 ? 0.890 5.214 28.102 1.00 89.62 111 GLU A C 1
ATOM 820 O O . GLU A 1 111 ? 1.906 5.790 27.707 1.00 89.62 111 GLU A O 1
ATOM 825 N N . ALA A 1 112 ? 0.960 4.104 28.851 1.00 90.38 112 ALA A N 1
ATOM 826 C CA . ALA A 1 112 ? 2.230 3.539 29.301 1.00 90.38 112 ALA A CA 1
ATOM 827 C C . ALA A 1 112 ? 2.996 2.884 28.141 1.00 90.38 112 ALA A C 1
ATOM 829 O O . ALA A 1 112 ? 4.183 3.165 27.964 1.00 90.38 112 ALA A O 1
ATOM 830 N N . SER A 1 113 ? 2.311 2.115 27.293 1.00 92.38 113 SER A N 1
ATOM 831 C CA . SER A 1 113 ? 2.878 1.557 26.058 1.00 92.38 113 SER A CA 1
ATOM 832 C C . SER A 1 113 ? 3.377 2.652 25.103 1.00 92.38 113 SER A C 1
ATOM 834 O O . SER A 1 113 ? 4.446 2.535 24.497 1.00 92.38 113 SER A O 1
ATOM 836 N N . LEU A 1 114 ? 2.641 3.764 24.982 1.00 94.38 114 LEU A N 1
ATOM 837 C CA . LEU A 1 114 ? 3.065 4.911 24.168 1.00 94.38 114 LEU A CA 1
ATOM 838 C C . LEU A 1 114 ? 4.311 5.609 24.735 1.00 94.38 114 LEU A C 1
ATOM 840 O O . LEU A 1 114 ? 5.180 6.043 23.969 1.00 94.38 114 LEU A O 1
ATOM 844 N N . LEU A 1 115 ? 4.412 5.726 26.061 1.00 93.44 115 LEU A N 1
ATOM 845 C CA . LEU A 1 115 ? 5.581 6.285 26.745 1.00 93.44 115 LEU A CA 1
ATOM 846 C C . LEU A 1 115 ? 6.819 5.397 26.584 1.00 93.44 115 LEU A C 1
ATOM 848 O O . LEU A 1 115 ? 7.906 5.919 26.325 1.00 93.44 115 LEU A O 1
ATOM 852 N N . GLU A 1 116 ? 6.657 4.077 26.670 1.00 96.06 116 GLU A N 1
ATOM 853 C CA . GLU A 1 116 ? 7.733 3.113 26.430 1.00 96.06 116 GLU A CA 1
ATOM 854 C C . GLU A 1 116 ? 8.260 3.220 24.994 1.00 96.06 116 GLU A C 1
ATOM 856 O O . GLU A 1 116 ? 9.462 3.404 24.786 1.00 96.06 116 GLU A O 1
ATOM 861 N N . MET A 1 117 ? 7.364 3.229 24.000 1.00 96.31 117 MET A N 1
ATOM 862 C CA . MET A 1 117 ? 7.748 3.385 22.595 1.00 96.31 117 MET A CA 1
ATOM 863 C C . MET A 1 117 ? 8.493 4.708 22.349 1.00 96.31 117 MET A C 1
ATOM 865 O O . MET A 1 117 ? 9.495 4.739 21.633 1.00 96.31 117 MET A O 1
ATOM 869 N N . LYS A 1 118 ? 8.057 5.814 22.968 1.00 96.31 118 LYS A N 1
ATOM 870 C CA . LYS A 1 118 ? 8.770 7.103 22.891 1.00 96.31 118 LYS A CA 1
ATOM 871 C C . LYS A 1 118 ? 10.177 7.018 23.488 1.00 96.31 118 LYS A C 1
ATOM 873 O O . LYS A 1 118 ? 11.112 7.586 22.915 1.00 96.31 118 LYS A O 1
ATOM 878 N N . ALA A 1 119 ? 10.338 6.336 24.620 1.00 97.00 119 ALA A N 1
ATOM 879 C CA . ALA A 1 119 ? 11.633 6.167 25.273 1.00 97.00 119 ALA A CA 1
ATOM 880 C C . ALA A 1 119 ? 12.592 5.301 24.438 1.00 97.00 119 ALA A C 1
ATOM 882 O O . ALA A 1 119 ? 13.779 5.637 24.319 1.00 97.00 119 ALA A O 1
ATOM 883 N N . ASP A 1 120 ? 12.079 4.235 23.823 1.00 97.31 120 ASP A N 1
ATOM 884 C CA . ASP A 1 120 ? 12.850 3.370 22.933 1.00 97.31 120 ASP A CA 1
ATOM 885 C C . ASP A 1 120 ? 13.318 4.129 21.682 1.00 97.31 120 ASP A C 1
ATOM 887 O O . ASP A 1 120 ? 14.523 4.224 21.423 1.00 97.31 120 ASP A O 1
ATOM 891 N N . VAL A 1 121 ? 12.399 4.810 20.986 1.00 97.94 121 VAL A N 1
ATOM 892 C CA . VAL A 1 121 ? 12.725 5.649 19.819 1.00 97.94 121 VAL A CA 1
ATOM 893 C C . VAL A 1 121 ? 13.752 6.724 20.185 1.00 97.94 121 VAL A C 1
ATOM 895 O O . VAL A 1 121 ? 14.740 6.914 19.472 1.00 97.94 121 VAL A O 1
ATOM 898 N N . GLY A 1 122 ? 13.587 7.396 21.328 1.00 97.06 122 GLY A N 1
ATOM 899 C CA . GLY A 1 122 ? 14.560 8.374 21.820 1.00 97.06 122 GLY A CA 1
ATOM 900 C C . GLY A 1 122 ? 15.949 7.769 22.063 1.00 97.06 122 GLY A C 1
ATOM 901 O O . GLY A 1 122 ? 16.971 8.401 21.781 1.00 97.06 122 GLY A O 1
ATOM 902 N N . SER A 1 123 ? 16.011 6.525 22.539 1.00 96.69 123 SER A N 1
ATOM 903 C CA . SER A 1 123 ? 17.266 5.796 22.743 1.00 96.69 123 SER A CA 1
ATOM 904 C C . SER A 1 123 ? 17.923 5.391 21.424 1.00 96.69 123 SER A C 1
ATOM 906 O O . SER A 1 123 ? 19.146 5.528 21.289 1.00 96.69 123 SER A O 1
ATOM 908 N N . LEU A 1 124 ? 17.129 4.965 20.439 1.00 97.88 124 LEU A N 1
ATOM 909 C CA . LEU A 1 124 ? 17.590 4.638 19.093 1.00 97.88 124 LEU A CA 1
ATOM 910 C C . LEU A 1 124 ? 18.183 5.865 18.394 1.00 97.88 124 LEU A C 1
ATOM 912 O O . LEU A 1 124 ? 19.317 5.808 17.920 1.00 97.88 124 LEU A O 1
ATOM 916 N N . VAL A 1 125 ? 17.474 6.997 18.414 1.00 97.31 125 VAL A N 1
ATOM 917 C CA . VAL A 1 125 ? 17.940 8.264 17.825 1.00 97.31 125 VAL A CA 1
ATOM 918 C C . VAL A 1 125 ? 19.234 8.726 18.489 1.00 97.31 125 VAL A C 1
ATOM 920 O O . VAL A 1 125 ? 20.188 9.094 17.807 1.00 97.31 125 VAL A O 1
ATOM 923 N N . ARG A 1 126 ? 19.327 8.637 19.822 1.00 95.06 126 ARG A N 1
ATOM 924 C CA . ARG A 1 126 ? 20.557 8.982 20.548 1.00 95.06 126 ARG A CA 1
ATOM 925 C C . ARG A 1 126 ? 21.725 8.071 20.162 1.00 95.06 126 ARG A C 1
ATOM 927 O O . ARG A 1 126 ? 22.858 8.538 20.051 1.00 95.06 126 ARG A O 1
ATOM 934 N N . ARG A 1 127 ? 21.476 6.771 19.965 1.00 94.69 127 ARG A N 1
ATOM 935 C CA . ARG A 1 127 ? 22.494 5.814 19.505 1.00 94.69 127 ARG A CA 1
ATOM 936 C C . ARG A 1 127 ? 22.944 6.136 18.080 1.00 94.69 127 ARG A C 1
ATOM 938 O O . ARG A 1 127 ? 24.148 6.196 17.857 1.00 94.69 127 ARG A O 1
ATOM 945 N N . ALA A 1 128 ? 22.012 6.396 17.168 1.00 94.88 128 ALA A N 1
ATOM 946 C CA . ALA A 1 128 ? 22.318 6.806 15.800 1.00 94.88 128 ALA A CA 1
ATOM 947 C C . ALA A 1 128 ? 23.130 8.112 15.778 1.00 94.88 128 ALA A C 1
ATOM 949 O O . ALA A 1 128 ? 24.162 8.186 15.120 1.00 94.88 128 ALA A O 1
ATOM 950 N N . GLY A 1 129 ? 22.753 9.105 16.590 1.00 93.12 129 GLY A N 1
ATOM 951 C CA . GLY A 1 129 ? 23.505 10.352 16.738 1.00 93.12 129 GLY A CA 1
ATOM 952 C C . GLY A 1 129 ? 24.944 10.135 17.216 1.00 93.12 129 GLY A C 1
ATOM 953 O O . GLY A 1 129 ? 25.864 10.739 16.675 1.00 93.12 129 GLY A O 1
ATOM 954 N N . ARG A 1 130 ? 25.174 9.218 18.168 1.00 90.94 130 ARG A N 1
ATOM 955 C CA . ARG A 1 130 ? 26.537 8.832 18.577 1.00 90.94 130 ARG A CA 1
ATOM 956 C C . ARG A 1 130 ? 27.310 8.109 17.479 1.00 90.94 130 ARG A C 1
ATOM 958 O O . ARG A 1 130 ? 28.511 8.308 17.387 1.00 90.94 130 ARG A O 1
ATOM 965 N N . GLN A 1 131 ? 26.655 7.280 16.669 1.00 88.38 131 GLN A N 1
ATOM 966 C CA . GLN A 1 131 ? 27.309 6.617 15.535 1.00 88.38 131 GLN A CA 1
ATOM 967 C C . GLN A 1 131 ? 27.724 7.628 14.463 1.00 88.38 131 GLN A C 1
ATOM 969 O O . GLN A 1 131 ? 28.812 7.517 13.912 1.00 88.38 131 GLN A O 1
ATOM 974 N N . LEU A 1 132 ? 26.898 8.648 14.226 1.00 85.69 132 LEU A N 1
ATOM 975 C CA . LEU A 1 132 ? 27.218 9.737 13.306 1.00 85.69 132 LEU A CA 1
ATOM 976 C C . LEU A 1 132 ? 28.334 10.643 13.854 1.00 85.69 132 LEU A C 1
ATOM 978 O O . LEU A 1 132 ? 29.258 10.978 13.123 1.00 85.69 132 LEU A O 1
ATOM 982 N N . ALA A 1 133 ? 28.296 10.997 15.142 1.00 80.50 133 ALA A N 1
ATOM 983 C CA . ALA A 1 133 ? 29.326 11.824 15.780 1.00 80.50 133 ALA A CA 1
ATOM 984 C C . ALA A 1 133 ? 30.651 11.074 16.030 1.00 80.50 133 ALA A C 1
ATOM 986 O O . ALA A 1 133 ? 31.715 11.683 16.036 1.00 80.50 133 ALA A O 1
ATOM 987 N N . GLY A 1 134 ? 30.591 9.756 16.240 1.00 64.19 134 GLY A N 1
ATOM 988 C CA . GLY A 1 134 ? 31.740 8.868 16.442 1.00 64.19 134 GLY A CA 1
ATOM 989 C C . GLY A 1 134 ? 32.305 8.267 15.151 1.00 64.19 134 GLY A C 1
ATOM 990 O O . GLY A 1 134 ? 33.223 7.457 15.218 1.00 64.19 134 GLY A O 1
ATOM 991 N N . GLY A 1 135 ? 31.781 8.657 13.983 1.00 58.78 135 GLY A N 1
ATOM 992 C CA . GLY A 1 135 ? 32.242 8.227 12.658 1.00 58.78 135 GLY A CA 1
ATOM 993 C C . GLY A 1 135 ? 33.563 8.860 12.195 1.00 58.78 135 GLY A C 1
ATOM 994 O O . GLY A 1 135 ? 33.902 8.767 11.019 1.00 58.78 135 GLY A O 1
ATOM 995 N N . GLY A 1 136 ? 34.312 9.507 13.092 1.00 58.28 136 GLY A N 1
ATOM 996 C CA . GLY A 1 136 ? 35.711 9.862 12.869 1.00 58.28 136 GLY A CA 1
ATOM 997 C C . GLY A 1 136 ? 36.604 8.701 13.295 1.00 58.28 136 GLY A C 1
ATOM 998 O O . GLY A 1 136 ? 36.915 8.588 14.473 1.00 58.28 136 GLY A O 1
ATOM 999 N N . THR A 1 137 ? 36.944 7.831 12.339 1.00 56.25 137 THR A N 1
ATOM 1000 C CA . THR A 1 137 ? 38.053 6.851 12.339 1.00 56.25 137 THR A CA 1
ATOM 1001 C C . THR A 1 137 ? 38.597 6.400 13.711 1.00 56.25 137 THR A C 1
ATOM 1003 O O . THR A 1 137 ? 39.318 7.173 14.350 1.00 56.25 137 THR A O 1
ATOM 1006 N N . PRO A 1 138 ? 38.451 5.123 14.126 1.00 54.19 138 PRO A N 1
ATOM 1007 C CA . PRO A 1 138 ? 39.462 4.555 15.005 1.00 54.19 138 PRO A CA 1
ATOM 1008 C C . PRO A 1 138 ? 40.772 4.540 14.212 1.00 54.19 138 PRO A C 1
ATOM 1010 O O . PRO A 1 138 ? 40.914 3.787 13.249 1.00 54.19 138 PRO A O 1
ATOM 1013 N N . ALA A 1 139 ? 41.708 5.420 14.571 1.00 50.53 139 ALA A N 1
ATOM 1014 C CA . ALA A 1 139 ? 43.077 5.312 14.103 1.00 50.53 139 ALA A CA 1
ATOM 1015 C C . ALA A 1 139 ? 43.580 3.933 14.538 1.00 50.53 139 ALA A C 1
ATOM 1017 O O . ALA A 1 139 ? 43.778 3.664 15.724 1.00 50.53 139 ALA A O 1
ATOM 1018 N N . SER A 1 140 ? 43.712 3.034 13.569 1.00 48.25 140 SER A N 1
ATOM 1019 C CA . SER A 1 140 ? 44.417 1.778 13.722 1.00 48.25 140 SER A CA 1
ATOM 1020 C C . SER A 1 140 ? 45.878 2.103 14.030 1.00 48.25 140 SER A C 1
ATOM 1022 O O . SER A 1 140 ? 46.692 2.245 13.121 1.00 48.25 140 SER A O 1
ATOM 1024 N N . SER A 1 141 ? 46.213 2.241 15.313 1.00 52.81 141 SER A N 1
ATOM 1025 C CA . SER A 1 141 ? 47.585 2.083 15.792 1.00 52.81 141 SER A CA 1
ATOM 1026 C C . SER A 1 141 ? 47.936 0.603 15.709 1.00 52.81 141 SER A C 1
ATOM 1028 O O . SER A 1 141 ? 47.818 -0.146 16.673 1.00 52.81 141 SER A O 1
ATOM 1030 N N . VAL A 1 142 ? 48.336 0.178 14.518 1.00 58.06 142 VAL A N 1
ATOM 1031 C CA . VAL A 1 142 ? 49.204 -0.978 14.321 1.00 58.06 142 VAL A CA 1
ATOM 1032 C C . VAL A 1 142 ? 50.297 -0.466 13.405 1.00 58.06 142 VAL A C 1
ATOM 1034 O O . VAL A 1 142 ? 50.007 -0.206 12.244 1.00 58.06 142 VAL A O 1
ATOM 1037 N N . LEU A 1 143 ? 51.481 -0.222 13.976 1.00 50.44 143 LEU A N 1
ATOM 1038 C CA . LEU A 1 143 ? 52.825 -0.199 13.375 1.00 50.44 143 LEU A CA 1
ATOM 1039 C C . LEU A 1 143 ? 53.743 0.683 14.246 1.00 50.44 143 LEU A C 1
ATOM 1041 O O . LEU A 1 143 ? 53.888 1.875 13.982 1.00 50.44 143 LEU A O 1
ATOM 1045 N N . ASN A 1 144 ? 54.303 0.109 15.316 1.00 42.91 144 ASN A N 1
ATOM 1046 C CA . ASN A 1 144 ? 55.746 -0.130 15.511 1.00 42.91 144 ASN A CA 1
ATOM 1047 C C . ASN A 1 144 ? 55.960 -0.828 16.861 1.00 42.91 144 ASN A C 1
ATOM 1049 O O . ASN A 1 144 ? 55.521 -0.253 17.883 1.00 42.91 144 ASN A O 1
#

Radius of gyration: 24.66 Å; Cα contacts (8 Å, |Δi|>4): 138; chains: 1; bounding box: 74×33×62 Å

Mean predicted aligned error: 18.26 Å